Protein AF-A0A645EPF5-F1 (afdb_monomer_lite)

pLDDT: mean 88.26, std 11.38, range [34.09, 98.44]

Radius of gyration: 17.15 Å; chains: 1; bounding box: 46×31×56 Å

Secondary structure (DSSP, 8-state):
--HHHHHHHHHHHHHHHHHHH--EEHHHHHHHH-SSHHHHHHHHHHHHHTTSSEEE-SSTTSPPEEESS---HHHHHHHHHHHHIIIIIS-TTEEEEEEETTTTEEEEEETTT--EEEEEEEES--S-----TTEEEEESSHHHHHHHHTT--SEEEEHHHHHHHHHGGGG-

Foldseek 3Di:
DDPVVLLVVLVVVVLVCLVVLFKEFLVLSCLPRNPDSVVSVVSVVVCVVVVNWPWDDDDPPGTIMTGNPDDDPLSHVLSLVVCLVAQFVDDPQKDFPDQDPVQRKTWIARNPVRDIDIAHEEELDPDLDEDDARYEYEYQDPVSLVVVVVRYDYHYDYSVNSVVSSVVRVVD

Organism: NCBI:txid1076179

Structure (mmCIF, N/CA/C/O backbone):
data_AF-A0A645EPF5-F1
#
_entry.id   AF-A0A645EPF5-F1
#
loop_
_atom_site.group_PDB
_atom_site.id
_atom_site.type_symbol
_atom_site.label_atom_id
_atom_site.label_alt_id
_atom_site.label_comp_id
_atom_site.label_asym_id
_atom_site.label_entity_id
_atom_site.label_seq_id
_atom_site.pdbx_PDB_ins_code
_atom_site.Cartn_x
_atom_site.Cartn_y
_atom_site.Cartn_z
_atom_site.occupancy
_atom_site.B_iso_or_equiv
_atom_site.auth_seq_id
_atom_site.auth_comp_id
_atom_site.auth_asym_id
_atom_site.auth_atom_id
_atom_site.pdbx_PDB_model_num
ATOM 1 N N . MET A 1 1 ? 9.455 -2.388 28.611 1.00 57.78 1 MET A N 1
ATOM 2 C CA . MET A 1 1 ? 8.390 -1.667 27.870 1.00 57.78 1 MET A CA 1
ATOM 3 C C . MET A 1 1 ? 7.088 -2.444 28.015 1.00 57.78 1 MET A C 1
ATOM 5 O O . MET A 1 1 ? 7.033 -3.593 27.581 1.00 57.78 1 MET A O 1
ATOM 9 N N . THR A 1 2 ? 6.082 -1.874 28.676 1.00 77.44 2 THR A N 1
ATOM 10 C CA . THR A 1 2 ? 4.820 -2.579 28.970 1.00 77.44 2 THR A CA 1
ATOM 11 C C . THR A 1 2 ? 3.982 -2.783 27.701 1.00 77.44 2 THR A C 1
ATOM 13 O O . THR A 1 2 ? 4.145 -2.065 26.711 1.00 77.44 2 THR A O 1
ATOM 16 N N . ASN A 1 3 ? 3.052 -3.745 27.709 1.00 72.50 3 ASN A N 1
ATOM 17 C CA . ASN A 1 3 ? 2.154 -3.994 26.568 1.00 72.50 3 ASN A CA 1
ATOM 18 C C . ASN A 1 3 ? 1.341 -2.747 26.173 1.00 72.50 3 ASN A C 1
ATOM 20 O O . ASN A 1 3 ? 1.065 -2.527 24.993 1.00 72.50 3 ASN A O 1
ATOM 24 N N . HIS A 1 4 ? 1.028 -1.890 27.147 1.00 65.62 4 HIS A N 1
ATOM 25 C CA . HIS A 1 4 ? 0.338 -0.622 26.937 1.00 65.62 4 HIS A CA 1
ATOM 26 C C . HIS A 1 4 ? 1.201 0.390 26.163 1.00 65.62 4 HIS A C 1
ATOM 28 O O . HIS A 1 4 ? 0.749 0.956 25.168 1.00 65.62 4 HIS A O 1
ATOM 34 N N . GLN A 1 5 ? 2.474 0.545 26.547 1.00 71.44 5 GLN A N 1
ATOM 35 C CA . GLN A 1 5 ? 3.439 1.401 25.842 1.00 71.44 5 GLN A CA 1
ATOM 36 C C . GLN A 1 5 ? 3.685 0.922 24.403 1.00 71.44 5 GLN A C 1
ATOM 38 O O . GLN A 1 5 ? 3.712 1.733 23.476 1.00 71.44 5 GLN A O 1
ATOM 43 N N . LYS A 1 6 ? 3.789 -0.400 24.192 1.00 70.94 6 LYS A N 1
ATOM 44 C CA . LYS A 1 6 ? 3.897 -0.994 22.846 1.00 70.94 6 LYS A CA 1
ATOM 45 C C . LYS A 1 6 ? 2.671 -0.676 21.979 1.00 70.94 6 LYS A C 1
ATOM 47 O O . LYS A 1 6 ? 2.818 -0.418 20.787 1.00 70.94 6 LYS A O 1
ATOM 52 N N . GLY A 1 7 ? 1.475 -0.672 22.574 1.00 71.62 7 GLY A N 1
ATOM 53 C CA . GLY A 1 7 ? 0.229 -0.303 21.900 1.00 71.62 7 GLY A CA 1
ATOM 54 C C . GLY A 1 7 ? 0.234 1.138 21.391 1.00 71.62 7 GLY A C 1
ATOM 55 O O . GLY A 1 7 ? -0.038 1.361 20.217 1.00 71.62 7 GLY A O 1
ATOM 56 N N . TYR A 1 8 ? 0.611 2.103 22.235 1.00 84.81 8 TYR A N 1
ATOM 57 C CA . TYR A 1 8 ? 0.675 3.513 21.827 1.00 84.81 8 TYR A CA 1
ATOM 58 C C . TYR A 1 8 ? 1.713 3.785 20.747 1.00 84.81 8 TYR A C 1
ATOM 60 O O . TYR A 1 8 ? 1.435 4.537 19.817 1.00 84.81 8 TYR A O 1
ATOM 68 N N . ARG A 1 9 ? 2.890 3.154 20.839 1.00 91.06 9 ARG A N 1
ATOM 69 C CA . ARG A 1 9 ? 3.917 3.289 19.802 1.00 91.06 9 ARG A CA 1
ATOM 70 C C . ARG A 1 9 ? 3.399 2.812 18.445 1.00 91.06 9 ARG A C 1
ATOM 72 O O . ARG A 1 9 ? 3.571 3.516 17.459 1.00 91.06 9 ARG A O 1
ATOM 79 N N . ARG A 1 10 ? 2.738 1.652 18.402 1.00 94.06 10 ARG A N 1
ATOM 80 C CA . ARG A 1 10 ? 2.176 1.109 17.159 1.00 94.06 10 ARG A CA 1
ATOM 81 C C . ARG A 1 10 ? 1.067 1.995 16.597 1.00 94.06 10 ARG A C 1
ATOM 83 O O . ARG A 1 10 ? 1.058 2.259 15.404 1.00 94.06 10 ARG A O 1
ATOM 90 N N . ASP A 1 11 ? 0.151 2.463 17.441 1.00 95.75 11 ASP A N 1
ATOM 91 C CA . ASP A 1 11 ? -0.932 3.349 16.999 1.00 95.75 11 ASP A CA 1
ATOM 92 C C . ASP A 1 11 ? -0.385 4.644 16.396 1.00 95.75 11 ASP A C 1
ATOM 94 O O . ASP A 1 11 ? -0.889 5.111 15.378 1.00 95.75 11 ASP A O 1
ATOM 98 N N . ARG A 1 12 ? 0.673 5.199 17.000 1.00 96.12 12 ARG A N 1
ATOM 99 C CA . ARG A 1 12 ? 1.380 6.359 16.459 1.00 96.12 12 ARG A CA 1
ATOM 100 C C . ARG A 1 12 ? 1.968 6.056 15.081 1.00 96.12 12 ARG A C 1
ATOM 102 O O . ARG A 1 12 ? 1.716 6.821 14.162 1.00 96.12 12 ARG A O 1
ATOM 109 N N . GLN A 1 13 ? 2.651 4.921 14.918 1.00 97.31 13 GLN A N 1
ATOM 110 C CA . GLN A 1 13 ? 3.197 4.500 13.620 1.00 97.31 13 GLN A CA 1
ATOM 111 C C . GLN A 1 13 ? 2.105 4.328 12.555 1.00 97.31 13 GLN A C 1
ATOM 113 O O . GLN A 1 13 ? 2.294 4.731 11.411 1.00 97.31 13 GLN A O 1
ATOM 118 N N . VAL A 1 14 ? 0.949 3.769 12.927 1.00 97.81 14 VAL A N 1
ATOM 119 C CA . VAL A 1 14 ? -0.210 3.646 12.030 1.00 97.81 14 VAL A CA 1
ATOM 120 C C . VAL A 1 14 ? -0.712 5.023 11.598 1.00 97.81 14 VAL A C 1
ATOM 122 O O . VAL A 1 14 ? -0.934 5.237 10.411 1.00 97.81 14 VAL A O 1
ATOM 125 N N . ILE A 1 15 ? -0.864 5.966 12.533 1.00 97.94 15 ILE A N 1
ATOM 126 C CA . ILE A 1 15 ? -1.311 7.334 12.225 1.00 97.94 15 ILE A CA 1
ATOM 127 C C . ILE A 1 15 ? -0.300 8.045 11.325 1.00 97.94 15 ILE A C 1
ATOM 129 O O . ILE A 1 15 ? -0.702 8.636 10.328 1.00 97.94 15 ILE A O 1
ATOM 133 N N . GLU A 1 16 ? 0.993 7.971 11.644 1.00 97.75 16 GLU A N 1
ATOM 134 C CA . GLU A 1 16 ? 2.072 8.560 10.840 1.00 97.75 16 GLU A CA 1
ATOM 135 C C . GLU A 1 16 ? 2.056 7.994 9.412 1.00 97.75 16 GLU A C 1
ATOM 137 O O . GLU A 1 16 ? 2.048 8.752 8.447 1.00 97.75 16 GLU A O 1
ATOM 142 N N . THR A 1 17 ? 1.916 6.675 9.272 1.00 97.38 17 THR A N 1
ATOM 143 C CA . THR A 1 17 ? 1.876 6.013 7.959 1.00 97.38 17 THR A CA 1
ATOM 144 C C . THR A 1 17 ? 0.633 6.396 7.161 1.00 97.38 17 THR A C 1
ATOM 146 O O . THR A 1 17 ? 0.744 6.715 5.985 1.00 97.38 17 THR A O 1
ATOM 149 N N . ILE A 1 18 ? -0.554 6.422 7.775 1.00 97.62 18 ILE A N 1
ATOM 150 C CA . ILE A 1 18 ? -1.789 6.857 7.096 1.00 97.62 18 ILE A CA 1
ATOM 151 C C . ILE A 1 18 ? -1.714 8.351 6.741 1.00 97.62 18 ILE A C 1
ATOM 153 O O . ILE A 1 18 ? -2.227 8.764 5.706 1.00 97.62 18 ILE A O 1
ATOM 157 N N . THR A 1 19 ? -1.043 9.166 7.557 1.00 96.88 19 THR A N 1
ATOM 158 C CA . THR A 1 19 ? -0.809 10.585 7.248 1.00 96.88 19 THR A CA 1
ATOM 159 C C . THR A 1 19 ? 0.063 10.740 6.003 1.00 96.88 19 THR A C 1
ATOM 161 O O . THR A 1 19 ? -0.250 11.565 5.149 1.00 96.88 19 THR A O 1
ATOM 164 N N . GLU A 1 20 ? 1.121 9.936 5.881 1.00 95.06 20 GLU A N 1
ATOM 165 C CA . GLU A 1 20 ? 2.050 9.971 4.747 1.00 95.06 20 GLU A CA 1
ATOM 166 C C . GLU A 1 20 ? 1.451 9.325 3.480 1.00 95.06 20 GLU A C 1
ATOM 168 O O . GLU A 1 20 ? 1.584 9.856 2.380 1.00 95.06 20 GLU A O 1
ATOM 173 N N . TRP A 1 21 ? 0.796 8.166 3.604 1.00 96.19 21 TRP A N 1
ATOM 174 C CA . TRP A 1 21 ? 0.377 7.335 2.461 1.00 96.19 21 TRP A CA 1
ATOM 175 C C . TRP A 1 21 ? -1.093 7.546 2.070 1.00 96.19 21 TRP A C 1
ATOM 177 O O . TRP A 1 21 ? -1.538 7.083 1.017 1.00 96.19 21 TRP A O 1
ATOM 187 N N . GLY A 1 22 ? -1.859 8.267 2.889 1.00 96.62 22 GLY A N 1
ATOM 188 C CA . GLY A 1 22 ? -3.248 8.629 2.629 1.00 96.62 22 GLY A CA 1
ATOM 189 C C . GLY A 1 22 ? -4.247 7.586 3.126 1.00 96.62 22 GLY A C 1
ATOM 190 O O . GLY A 1 22 ? -4.690 7.641 4.268 1.00 96.62 22 GLY A O 1
ATOM 191 N N . THR A 1 23 ? -4.677 6.676 2.250 1.00 97.38 23 THR A N 1
ATOM 192 C CA . THR A 1 23 ? -5.689 5.653 2.576 1.00 97.38 23 THR A CA 1
ATOM 193 C C . THR A 1 23 ? -5.063 4.269 2.567 1.00 97.38 23 THR A C 1
ATOM 195 O O . THR A 1 23 ? -4.414 3.898 1.591 1.00 97.38 23 THR A O 1
ATOM 198 N N . MET A 1 24 ? -5.297 3.488 3.621 1.00 97.81 24 MET A N 1
ATOM 199 C CA . MET A 1 24 ? -4.825 2.104 3.712 1.00 97.81 24 MET A CA 1
ATOM 200 C C . MET A 1 24 ? -5.939 1.160 4.139 1.00 97.81 24 MET A C 1
ATOM 202 O O . MET A 1 24 ? -6.775 1.517 4.969 1.00 97.81 24 MET A O 1
ATOM 206 N N . ASP A 1 25 ? -5.944 -0.057 3.607 1.00 97.50 25 ASP A N 1
ATOM 207 C CA . ASP A 1 25 ? -6.889 -1.084 4.040 1.00 97.50 25 ASP A CA 1
ATOM 208 C C . ASP A 1 25 ? -6.406 -1.861 5.281 1.00 97.50 25 ASP A C 1
ATOM 210 O O . ASP A 1 25 ? -5.265 -1.756 5.749 1.00 97.50 25 ASP A O 1
ATOM 214 N N . THR A 1 26 ? -7.323 -2.641 5.856 1.00 97.50 26 THR A N 1
ATOM 215 C CA . THR A 1 26 ? -7.056 -3.447 7.052 1.00 97.50 26 THR A CA 1
ATOM 216 C C . THR A 1 26 ? -5.914 -4.443 6.826 1.00 97.50 26 THR A C 1
ATOM 218 O O . THR A 1 26 ? -5.138 -4.701 7.747 1.00 97.50 26 THR A O 1
ATOM 221 N N . GLU A 1 27 ? -5.809 -5.032 5.639 1.00 96.12 27 GLU A N 1
ATOM 222 C CA . GLU A 1 27 ? -4.824 -6.068 5.326 1.00 96.12 27 GLU A CA 1
ATOM 223 C C . GLU A 1 27 ? -3.422 -5.470 5.177 1.00 96.12 27 GLU A C 1
ATOM 225 O O . GLU A 1 27 ? -2.478 -6.007 5.756 1.00 96.12 27 GLU A O 1
ATOM 230 N N . GLN A 1 28 ? -3.293 -4.312 4.524 1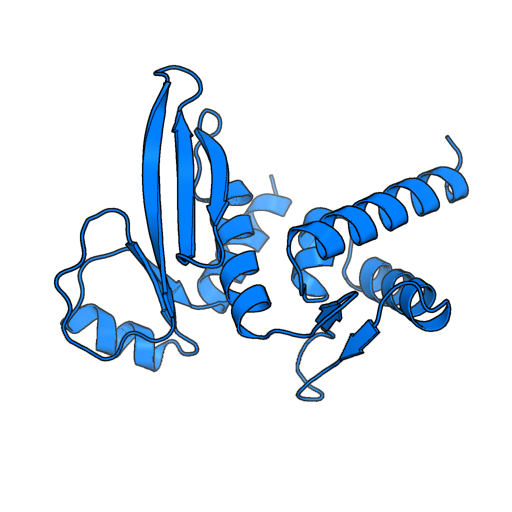.00 96.94 28 GLN A N 1
ATOM 231 C CA . GLN A 1 28 ? -2.047 -3.546 4.421 1.00 96.94 28 GLN A CA 1
ATOM 232 C C . GLN A 1 28 ? -1.506 -3.179 5.804 1.00 96.94 28 GLN A C 1
ATOM 234 O O . GLN A 1 28 ? -0.356 -3.469 6.140 1.00 96.94 28 GLN A O 1
ATOM 239 N N . LEU A 1 29 ? -2.359 -2.601 6.656 1.00 97.62 29 LEU A N 1
ATOM 240 C CA . LEU A 1 29 ? -1.978 -2.242 8.023 1.00 97.62 29 LEU A CA 1
ATOM 241 C C . LEU A 1 29 ? -1.630 -3.483 8.852 1.00 97.62 29 LEU A C 1
ATOM 243 O O . LEU A 1 29 ? -0.694 -3.451 9.654 1.00 97.62 29 LEU A O 1
ATOM 247 N N . THR A 1 30 ? -2.350 -4.590 8.642 1.00 96.38 30 THR A N 1
ATOM 248 C CA . THR A 1 30 ? -2.039 -5.881 9.271 1.00 96.38 30 THR A CA 1
ATOM 249 C C . THR A 1 30 ? -0.659 -6.369 8.867 1.00 96.38 30 THR A C 1
ATOM 251 O O . THR A 1 30 ? 0.110 -6.797 9.724 1.00 96.38 30 THR A O 1
ATOM 254 N N . LEU A 1 31 ? -0.325 -6.295 7.581 1.00 95.06 31 LEU A N 1
ATOM 255 C CA . LEU A 1 31 ? 0.961 -6.740 7.067 1.00 95.06 31 LEU A CA 1
ATOM 256 C C . LEU A 1 31 ? 2.119 -5.969 7.712 1.00 95.06 31 LEU A C 1
ATOM 258 O O . LEU A 1 31 ? 3.100 -6.593 8.110 1.00 95.06 31 LEU A O 1
ATOM 262 N N . MET A 1 32 ? 1.965 -4.653 7.874 1.00 95.06 32 MET A N 1
ATOM 263 C CA . MET A 1 32 ? 3.017 -3.763 8.368 1.00 95.06 32 MET A CA 1
ATOM 264 C C . MET A 1 32 ? 3.183 -3.756 9.891 1.00 95.06 32 MET A C 1
ATOM 266 O O . MET A 1 32 ? 4.309 -3.725 10.383 1.00 95.06 32 MET A O 1
ATOM 270 N N . PHE A 1 33 ? 2.083 -3.726 10.650 1.00 95.75 33 PHE A N 1
ATOM 271 C CA . PHE A 1 33 ? 2.136 -3.331 12.067 1.00 95.75 33 PHE A CA 1
ATOM 272 C C . PHE A 1 33 ? 1.640 -4.392 13.041 1.00 95.75 33 PHE A C 1
ATOM 274 O O . PHE A 1 33 ? 1.936 -4.305 14.241 1.00 95.75 33 PHE A O 1
ATOM 281 N N . TYR A 1 34 ? 0.866 -5.372 12.572 1.00 94.56 34 TYR A N 1
ATOM 282 C CA . TYR A 1 34 ? 0.151 -6.290 13.451 1.00 94.56 34 TYR A CA 1
ATOM 283 C C . TYR A 1 34 ? 0.558 -7.752 13.224 1.00 94.56 34 TYR A C 1
ATOM 285 O O . TYR A 1 34 ? 0.826 -8.175 12.100 1.00 94.56 34 TYR A O 1
ATOM 293 N N . PRO A 1 35 ? 0.575 -8.566 14.294 1.00 91.81 35 PRO A N 1
ATOM 294 C CA . PRO A 1 35 ? 0.889 -9.987 14.173 1.00 91.81 35 PRO A CA 1
ATOM 295 C C . PRO A 1 35 ? -0.236 -10.769 13.480 1.00 91.81 35 PRO A C 1
ATOM 297 O O . PRO A 1 35 ? 0.027 -11.779 12.839 1.00 91.81 35 PRO A O 1
ATOM 300 N N . SER A 1 36 ? -1.487 -10.309 13.588 1.00 94.44 36 SER A N 1
ATOM 301 C CA . SER A 1 36 ? -2.645 -10.967 12.984 1.00 94.44 36 SER A CA 1
ATOM 302 C C . SER A 1 36 ? -3.766 -9.987 12.640 1.00 94.44 36 SER A C 1
ATOM 304 O O . SER A 1 36 ? -3.863 -8.887 13.199 1.00 94.44 36 SER A O 1
ATOM 306 N N . ILE A 1 37 ? -4.651 -10.425 11.743 1.00 94.69 37 ILE A N 1
ATOM 307 C CA . ILE A 1 37 ? -5.806 -9.652 11.276 1.00 94.69 37 ILE A CA 1
ATOM 308 C C . ILE A 1 37 ? -6.808 -9.367 12.403 1.00 94.69 37 ILE A C 1
ATOM 310 O O . ILE A 1 37 ? -7.397 -8.289 12.458 1.00 94.69 37 ILE A O 1
ATOM 314 N N . GLN A 1 38 ? -6.977 -10.295 13.349 1.00 95.75 38 GLN A N 1
ATOM 315 C CA . GLN A 1 38 ? -7.881 -10.130 14.489 1.00 95.75 38 GLN A CA 1
ATOM 316 C C . GLN A 1 38 ? -7.399 -8.997 15.404 1.00 95.75 38 GLN A C 1
ATOM 318 O O . GLN A 1 38 ? -8.196 -8.156 15.831 1.00 95.75 38 GLN A O 1
ATOM 323 N N . VAL A 1 39 ? -6.086 -8.935 15.660 1.00 94.75 39 VAL A N 1
ATOM 324 C CA . VAL A 1 39 ? -5.477 -7.866 16.463 1.00 94.75 39 VAL A CA 1
ATOM 325 C C . VAL A 1 39 ? -5.600 -6.522 15.746 1.00 94.75 39 VAL A C 1
ATOM 327 O O . VAL A 1 39 ? -5.999 -5.539 16.376 1.00 94.75 39 VAL A O 1
ATOM 330 N N . ALA A 1 40 ? -5.322 -6.486 14.439 1.00 96.81 40 ALA A N 1
ATOM 331 C CA . ALA A 1 40 ? -5.459 -5.282 13.625 1.00 96.81 40 ALA A CA 1
ATOM 332 C C . ALA A 1 40 ? -6.895 -4.741 13.657 1.00 96.81 40 ALA A C 1
ATOM 334 O O . ALA A 1 40 ? -7.115 -3.609 14.084 1.00 96.81 40 ALA A O 1
ATOM 335 N N . ARG A 1 41 ? -7.893 -5.572 13.321 1.00 96.56 41 ARG A N 1
ATOM 336 C CA . ARG A 1 41 ? -9.319 -5.194 13.322 1.00 96.56 41 ARG A CA 1
ATOM 337 C C . ARG A 1 41 ? -9.763 -4.630 14.669 1.00 96.56 41 ARG A C 1
ATO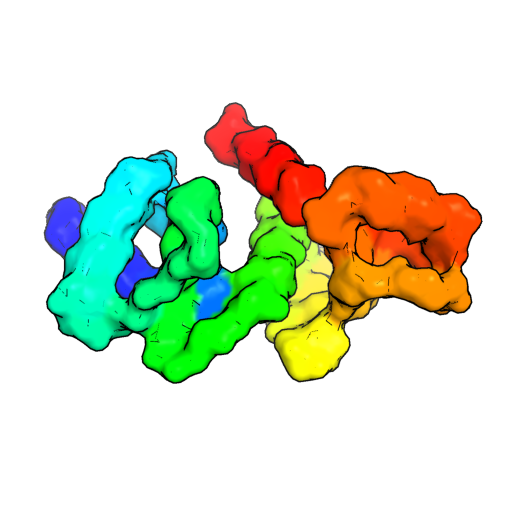M 339 O O . ARG A 1 41 ? -10.398 -3.575 14.716 1.00 96.56 41 ARG A O 1
ATOM 346 N N . ARG A 1 42 ? -9.406 -5.295 15.777 1.00 96.00 42 ARG A N 1
ATOM 347 C CA . ARG A 1 42 ? -9.741 -4.821 17.130 1.00 96.00 42 ARG A CA 1
ATOM 348 C C . ARG A 1 42 ? -9.112 -3.458 17.406 1.00 96.00 42 ARG A C 1
ATOM 350 O O . ARG A 1 42 ? -9.801 -2.566 17.902 1.00 96.00 42 ARG A O 1
ATOM 357 N N . ARG A 1 43 ? -7.820 -3.283 17.107 1.00 95.94 43 ARG A N 1
ATOM 358 C CA . ARG A 1 43 ? -7.106 -2.045 17.444 1.00 95.94 43 ARG A CA 1
ATOM 359 C C . ARG A 1 43 ? -7.530 -0.872 16.568 1.00 95.94 43 ARG A C 1
ATOM 361 O O . ARG A 1 43 ? -7.814 0.196 17.103 1.00 95.94 43 ARG A O 1
ATOM 368 N N . LEU A 1 44 ? -7.660 -1.087 15.264 1.00 97.75 44 LEU A N 1
ATOM 369 C CA . LEU A 1 44 ? -8.088 -0.064 14.312 1.00 97.75 44 LEU A CA 1
ATOM 370 C C . LEU A 1 44 ? -9.531 0.387 14.576 1.00 97.75 44 LEU A C 1
ATOM 372 O O . LEU A 1 44 ? -9.826 1.578 14.501 1.00 97.75 44 LEU A O 1
ATOM 376 N N . ARG A 1 45 ? -10.422 -0.527 14.994 1.00 97.44 45 ARG A N 1
ATOM 377 C CA . ARG A 1 45 ? -11.765 -0.156 15.475 1.00 97.44 45 ARG A CA 1
ATOM 378 C C . ARG A 1 45 ? -11.699 0.773 16.687 1.00 97.44 45 ARG A C 1
ATOM 380 O O . ARG A 1 45 ? -12.421 1.761 16.718 1.00 97.44 45 ARG A O 1
ATOM 387 N N . ILE A 1 46 ? -10.837 0.490 17.667 1.00 96.56 46 ILE A N 1
ATOM 388 C CA . ILE A 1 46 ? -10.663 1.361 18.844 1.00 96.56 46 ILE A CA 1
ATOM 389 C C . ILE A 1 46 ? -10.151 2.744 18.425 1.00 96.56 46 ILE A C 1
ATOM 391 O O . ILE A 1 46 ? -10.666 3.747 18.908 1.00 96.56 46 ILE A O 1
ATOM 395 N N . MET A 1 47 ? -9.159 2.811 17.533 1.00 97.19 47 MET A N 1
ATOM 396 C CA . MET A 1 47 ? -8.626 4.085 17.036 1.00 97.19 47 MET A CA 1
ATOM 397 C C . MET A 1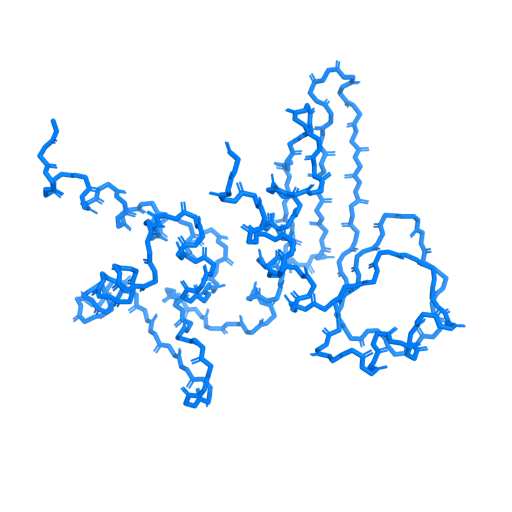 47 ? -9.693 4.897 16.298 1.00 97.19 47 MET A C 1
ATOM 399 O O . MET A 1 47 ? -9.805 6.101 16.523 1.00 97.19 47 MET A O 1
ATOM 403 N N . SER A 1 48 ? -10.512 4.235 15.478 1.00 97.69 48 SER A N 1
ATOM 404 C CA . SER A 1 48 ? -11.602 4.889 14.758 1.00 97.69 48 SER A CA 1
ATOM 405 C C . SER A 1 48 ? -12.711 5.375 15.692 1.00 97.69 48 SER A C 1
ATOM 407 O O . SER A 1 48 ? -13.098 6.536 15.622 1.00 97.69 48 SER A O 1
ATOM 409 N N . ASN A 1 49 ? -13.135 4.555 16.659 1.00 97.56 49 ASN A N 1
ATOM 410 C CA . ASN A 1 49 ? -14.117 4.958 17.672 1.00 97.56 49 ASN A CA 1
ATOM 411 C C . ASN A 1 49 ? -13.640 6.143 18.532 1.00 97.56 49 ASN A C 1
ATOM 413 O O . ASN A 1 49 ? -14.456 6.900 19.041 1.00 97.56 49 ASN A O 1
ATOM 417 N N . LYS A 1 50 ? -12.322 6.307 18.705 1.00 96.62 50 LYS A N 1
ATOM 418 C CA . LYS A 1 50 ? -11.707 7.450 19.399 1.00 96.62 50 LYS A CA 1
ATOM 419 C C . LYS A 1 50 ? -11.505 8.679 18.498 1.00 96.62 50 LYS A C 1
ATOM 421 O O . LYS A 1 50 ? -10.820 9.612 18.911 1.00 96.62 50 LYS A O 1
ATOM 426 N N . GLY A 1 51 ? -12.007 8.656 17.261 1.00 97.06 51 GLY A N 1
ATOM 427 C CA . GLY A 1 51 ? -11.871 9.749 16.297 1.00 97.06 51 GLY A CA 1
ATOM 428 C C . GLY A 1 51 ? -10.443 9.976 15.792 1.00 97.06 51 GLY A C 1
ATOM 429 O O . GLY A 1 51 ? -10.142 11.043 15.274 1.00 97.06 51 GLY A O 1
ATOM 430 N N . LYS A 1 52 ? -9.530 9.007 15.962 1.00 97.12 52 LYS A N 1
ATOM 431 C CA . LYS A 1 52 ? -8.146 9.125 15.461 1.00 97.12 52 LYS A CA 1
ATOM 432 C C . LYS A 1 52 ? -8.019 8.761 13.985 1.00 97.12 52 LYS A C 1
ATOM 434 O O . LYS A 1 52 ? -7.062 9.184 13.349 1.00 97.12 52 LYS A O 1
ATOM 439 N N . LEU A 1 53 ? -8.949 7.958 13.473 1.00 97.56 53 LEU A N 1
ATOM 440 C CA . LEU A 1 53 ? -9.014 7.516 12.084 1.00 97.56 53 LEU A CA 1
ATOM 441 C C . LEU A 1 53 ? -10.471 7.496 11.628 1.00 97.56 53 LEU A C 1
ATOM 443 O O . LEU A 1 53 ? -11.348 7.007 12.347 1.00 97.56 53 LEU A O 1
ATOM 447 N N . ASN A 1 54 ? -10.710 7.921 10.399 1.00 98.19 54 ASN A N 1
ATOM 448 C CA . ASN A 1 54 ? -11.944 7.600 9.706 1.00 98.19 54 ASN A CA 1
ATOM 449 C C . ASN A 1 54 ? -11.858 6.169 9.171 1.00 98.19 54 ASN A C 1
ATOM 451 O O . ASN A 1 54 ? -10.768 5.667 8.879 1.00 98.19 54 ASN A O 1
ATOM 455 N N . ARG A 1 55 ? -13.008 5.497 9.074 1.00 97.19 55 ARG A N 1
ATOM 456 C CA . ARG A 1 55 ? -13.108 4.165 8.476 1.00 97.19 55 ARG A CA 1
ATOM 457 C C . ARG A 1 55 ? -14.251 4.118 7.473 1.00 97.19 55 ARG A C 1
ATOM 459 O O . ARG A 1 55 ? -15.327 4.636 7.752 1.00 97.19 55 ARG A O 1
ATOM 466 N N . PHE A 1 56 ? -14.021 3.447 6.357 1.00 96.25 56 PHE A N 1
ATOM 467 C CA . PHE A 1 56 ? -15.000 3.215 5.301 1.00 96.25 56 PHE A CA 1
ATOM 468 C C . PHE A 1 56 ? -14.911 1.760 4.837 1.00 96.25 56 PHE A C 1
ATOM 470 O O . PHE A 1 56 ? -13.893 1.102 5.051 1.00 96.25 56 PHE A O 1
ATOM 477 N N . ARG A 1 57 ? -15.982 1.235 4.249 1.00 94.56 57 ARG A N 1
ATOM 478 C CA . ARG A 1 57 ? -15.990 -0.073 3.600 1.00 94.56 57 ARG A CA 1
ATOM 479 C C . ARG A 1 57 ? -17.016 -0.029 2.478 1.00 94.56 57 ARG A C 1
ATOM 481 O O . ARG A 1 57 ? -18.163 0.311 2.748 1.00 94.56 57 ARG A O 1
ATOM 488 N N . ASP A 1 58 ? -16.579 -0.396 1.281 1.00 88.75 58 ASP A N 1
ATOM 489 C CA . ASP A 1 58 ? -17.385 -0.314 0.062 1.00 88.75 58 ASP A CA 1
ATOM 490 C C . ASP A 1 58 ? -18.444 -1.427 -0.001 1.00 88.75 58 ASP A C 1
ATOM 492 O O . ASP A 1 58 ? -19.640 -1.165 -0.066 1.00 88.75 58 ASP A O 1
ATOM 496 N N . ALA A 1 59 ? -18.012 -2.679 0.167 1.00 90.44 59 ALA A N 1
ATOM 497 C CA . ALA A 1 59 ? -18.881 -3.855 0.229 1.00 90.44 59 ALA A CA 1
ATOM 498 C C . ALA A 1 59 ? -18.606 -4.688 1.487 1.00 90.44 59 ALA A C 1
ATOM 500 O O . ALA A 1 59 ? -17.531 -4.604 2.084 1.00 90.44 59 ALA A O 1
ATOM 501 N N . VAL A 1 60 ? -19.569 -5.505 1.919 1.00 87.62 60 VAL A N 1
ATOM 502 C CA . VAL A 1 60 ? -19.470 -6.268 3.178 1.00 87.62 60 VAL A CA 1
ATOM 503 C C . VAL A 1 60 ? -18.265 -7.212 3.179 1.00 87.62 60 VAL A C 1
ATOM 505 O O . VAL A 1 60 ? -17.615 -7.376 4.218 1.00 87.62 60 VAL A O 1
ATOM 508 N N . GLU A 1 61 ? -17.957 -7.762 2.013 1.00 89.75 61 GLU A N 1
ATOM 509 C CA . GLU A 1 61 ? -16.889 -8.711 1.723 1.00 89.75 61 GLU A CA 1
ATOM 510 C C . GLU A 1 61 ? -15.505 -8.048 1.709 1.00 89.75 61 GLU A C 1
ATOM 512 O O . GLU A 1 61 ? -14.493 -8.723 1.902 1.00 89.75 61 GLU A O 1
ATOM 517 N N . MET A 1 62 ? -15.442 -6.726 1.525 1.00 89.25 62 MET A N 1
ATOM 518 C CA . MET A 1 62 ? -14.183 -5.991 1.449 1.00 89.25 62 MET A CA 1
ATOM 519 C C . MET A 1 62 ? -13.637 -5.617 2.836 1.00 89.25 62 MET A C 1
ATOM 521 O O . MET A 1 62 ? -14.395 -5.385 3.788 1.00 89.25 62 MET A O 1
ATOM 525 N N . PRO A 1 63 ? -12.303 -5.524 2.993 1.00 93.25 63 PRO A N 1
ATOM 526 C CA . PRO A 1 63 ? -11.711 -5.016 4.222 1.00 93.25 63 PRO A CA 1
ATOM 527 C C . PRO A 1 63 ? -12.102 -3.550 4.453 1.00 93.25 63 PRO A C 1
ATOM 529 O O . PRO A 1 63 ? -12.320 -2.786 3.517 1.00 93.25 63 PRO A O 1
ATOM 532 N N . TYR A 1 64 ? -12.137 -3.131 5.721 1.00 97.31 64 TYR A N 1
ATOM 533 C CA . TYR A 1 64 ? -12.261 -1.708 6.034 1.00 97.31 64 TYR A CA 1
ATOM 534 C C . TYR A 1 64 ? -11.023 -0.953 5.542 1.00 97.31 64 TYR A C 1
ATOM 536 O O . TYR A 1 64 ? -9.893 -1.416 5.732 1.00 97.31 64 TYR A O 1
ATOM 544 N N . SER A 1 65 ? -11.256 0.229 4.990 1.00 97.81 65 SER A N 1
ATOM 545 C CA . SER A 1 65 ? -10.260 1.242 4.659 1.00 97.81 65 SER A CA 1
ATOM 546 C C . SER A 1 65 ? -10.187 2.285 5.767 1.00 97.81 65 SER A C 1
ATOM 548 O O . SER A 1 65 ? -11.209 2.658 6.342 1.00 97.81 65 SER A O 1
ATOM 550 N N . TYR A 1 66 ? -8.985 2.776 6.046 1.00 98.44 66 TYR A N 1
ATOM 551 C CA . TYR A 1 66 ? -8.697 3.765 7.076 1.00 98.44 66 TYR A CA 1
ATOM 552 C C . TYR A 1 66 ? -7.970 4.965 6.473 1.00 98.44 66 TYR A C 1
ATOM 554 O O . TYR A 1 66 ? -7.058 4.808 5.661 1.00 98.44 66 TYR A O 1
ATOM 562 N N . TYR A 1 67 ? -8.388 6.162 6.875 1.00 98.38 67 TYR A N 1
ATOM 563 C CA . TYR A 1 67 ? -7.873 7.433 6.366 1.00 98.38 67 TYR A CA 1
ATOM 564 C C . TYR A 1 67 ? -8.034 8.539 7.415 1.00 98.38 67 TYR A C 1
ATOM 566 O O . TYR A 1 67 ? -8.816 8.408 8.357 1.00 98.38 67 TYR A O 1
ATOM 574 N N . ILE A 1 68 ? -7.293 9.639 7.262 1.00 97.06 68 ILE A N 1
ATOM 575 C CA . ILE A 1 68 ? -7.415 10.820 8.137 1.00 97.06 68 ILE A CA 1
ATOM 576 C C . ILE A 1 68 ? -8.188 11.931 7.429 1.00 97.06 68 ILE A C 1
ATOM 578 O O . ILE A 1 68 ? -9.209 12.377 7.938 1.00 97.06 68 ILE A O 1
ATOM 582 N N . LYS A 1 69 ? -7.730 12.350 6.242 1.00 94.94 69 LYS A N 1
ATOM 583 C CA . LYS A 1 69 ? -8.329 13.470 5.499 1.00 94.94 69 LYS A CA 1
ATOM 584 C C . LYS A 1 69 ? -9.363 13.009 4.477 1.00 94.94 69 LYS A C 1
ATOM 586 O O . LYS A 1 69 ? -10.518 13.402 4.554 1.00 94.94 69 LYS A O 1
ATOM 591 N N . GLN A 1 70 ? -8.950 12.155 3.542 1.00 95.44 70 GLN A N 1
ATOM 592 C CA . GLN A 1 70 ? -9.773 11.754 2.403 1.00 95.44 70 GLN A CA 1
ATOM 593 C C . GLN A 1 70 ? -9.569 10.277 2.074 1.00 95.44 70 GLN A C 1
ATOM 595 O O . GLN A 1 70 ? -8.441 9.782 2.103 1.00 95.44 70 GLN A O 1
ATOM 600 N N . TYR A 1 71 ? -10.671 9.601 1.756 1.00 95.62 71 TYR A N 1
ATOM 601 C CA . TYR A 1 71 ? -10.671 8.240 1.236 1.00 95.62 71 TYR A CA 1
ATOM 602 C C . TYR A 1 71 ? -10.277 8.227 -0.248 1.00 95.62 71 TYR A C 1
ATOM 604 O O . TYR A 1 71 ? -10.772 9.035 -1.033 1.00 95.62 71 TYR A O 1
ATOM 612 N N . SER A 1 72 ? -9.404 7.298 -0.639 1.00 93.50 72 SER A N 1
ATOM 613 C CA . SER A 1 72 ? -9.023 7.077 -2.034 1.00 93.50 72 SER A CA 1
ATOM 614 C C . SER A 1 72 ? -8.765 5.597 -2.306 1.00 93.50 72 SER A C 1
A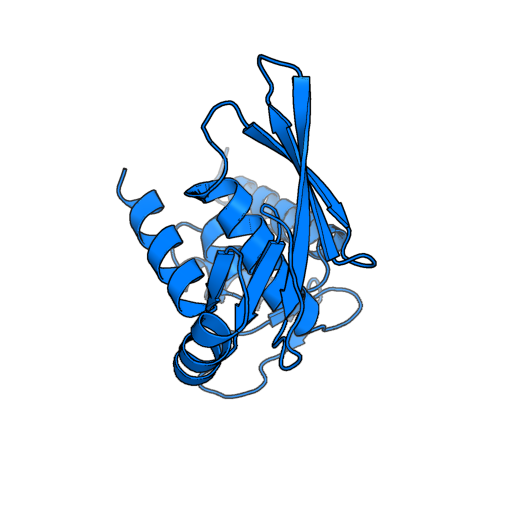TOM 616 O O . SER A 1 72 ? -7.811 5.016 -1.784 1.00 93.50 72 SER A O 1
ATOM 618 N N . GLN A 1 73 ? -9.584 5.006 -3.176 1.00 89.44 73 GLN A N 1
ATOM 619 C CA . GLN A 1 73 ? -9.400 3.628 -3.634 1.00 89.44 73 GLN A CA 1
ATOM 620 C C . GLN A 1 73 ? -8.096 3.463 -4.427 1.00 89.44 73 GLN A C 1
ATOM 622 O O . GLN A 1 73 ? -7.360 2.499 -4.224 1.00 89.44 73 GLN A O 1
ATOM 627 N N . THR A 1 74 ? -7.742 4.447 -5.259 1.00 88.62 74 THR A N 1
ATOM 628 C CA . THR A 1 74 ? -6.476 4.454 -6.005 1.00 88.62 74 THR A CA 1
ATOM 629 C C . THR A 1 74 ? -5.272 4.380 -5.068 1.00 88.62 74 THR A C 1
ATOM 631 O O . THR A 1 74 ? -4.345 3.614 -5.318 1.00 88.62 74 THR A O 1
ATOM 634 N N . ARG A 1 75 ? -5.293 5.107 -3.938 1.00 92.75 75 ARG A N 1
ATOM 635 C CA . ARG A 1 75 ? -4.217 5.035 -2.933 1.00 92.75 75 ARG A CA 1
ATOM 636 C C . ARG A 1 75 ? -4.072 3.635 -2.348 1.00 92.75 75 ARG A C 1
ATOM 638 O O . ARG A 1 75 ? -2.945 3.191 -2.163 1.00 92.75 75 ARG A O 1
ATOM 645 N N . ILE A 1 76 ? -5.173 2.922 -2.111 1.00 93.38 76 ILE A N 1
ATOM 646 C CA . ILE A 1 76 ? -5.121 1.535 -1.629 1.00 93.38 76 ILE A CA 1
ATOM 647 C C . ILE A 1 76 ? -4.389 0.654 -2.647 1.00 93.38 76 ILE A C 1
ATOM 649 O O . ILE A 1 76 ? -3.461 -0.055 -2.264 1.00 93.38 76 ILE A O 1
ATOM 653 N N . ALA A 1 77 ? -4.733 0.737 -3.934 1.00 90.31 77 ALA A N 1
ATOM 654 C CA . ALA A 1 77 ? -4.066 -0.040 -4.981 1.00 90.31 77 ALA A CA 1
ATOM 655 C C . ALA A 1 77 ? -2.559 0.279 -5.081 1.00 90.31 77 ALA A C 1
ATOM 657 O O . ALA A 1 77 ? -1.725 -0.626 -5.076 1.00 90.31 77 ALA A O 1
ATOM 658 N N . LEU A 1 78 ? -2.189 1.564 -5.079 1.00 92.31 78 LEU A N 1
ATOM 659 C CA . LEU A 1 78 ? -0.785 1.998 -5.120 1.00 92.31 78 LEU A CA 1
ATOM 660 C C . LEU A 1 78 ? 0.005 1.542 -3.883 1.00 92.31 78 LEU A C 1
ATOM 662 O O . LEU A 1 78 ? 1.149 1.099 -3.998 1.00 92.31 78 LEU A O 1
ATOM 666 N N . ASN A 1 79 ? -0.617 1.583 -2.703 1.00 95.50 79 ASN A N 1
ATOM 667 C CA . ASN A 1 79 ? -0.009 1.123 -1.456 1.00 95.50 79 ASN A CA 1
ATOM 668 C C . ASN A 1 79 ? 0.299 -0.379 -1.479 1.00 95.50 79 ASN A C 1
ATOM 670 O O . ASN A 1 79 ? 1.317 -0.797 -0.925 1.00 95.50 79 ASN A O 1
ATOM 674 N N . TRP A 1 80 ? -0.508 -1.191 -2.169 1.00 94.62 80 TRP A N 1
ATOM 675 C CA . TRP A 1 80 ? -0.192 -2.606 -2.374 1.00 94.62 80 TRP A CA 1
ATOM 676 C C . TRP A 1 80 ? 1.090 -2.799 -3.185 1.00 94.62 80 TRP A C 1
ATOM 678 O O . TRP A 1 80 ? 1.922 -3.617 -2.790 1.00 94.62 80 TRP A O 1
ATOM 688 N N . ILE A 1 81 ? 1.322 -2.006 -4.237 1.00 93.25 81 ILE A N 1
ATOM 689 C CA . ILE A 1 81 ? 2.601 -2.049 -4.965 1.00 93.25 81 ILE A CA 1
ATOM 690 C C . ILE A 1 81 ? 3.744 -1.581 -4.089 1.00 93.25 81 ILE A C 1
ATOM 692 O O . ILE A 1 81 ? 4.789 -2.221 -4.084 1.00 93.25 81 ILE A O 1
ATOM 696 N N . ARG A 1 82 ? 3.576 -0.489 -3.338 1.00 94.81 82 ARG A N 1
ATOM 697 C CA . ARG A 1 82 ? 4.638 -0.008 -2.446 1.00 94.81 82 ARG A CA 1
ATOM 698 C C . ARG A 1 82 ? 5.068 -1.103 -1.464 1.00 94.81 82 ARG A C 1
ATOM 700 O O . ARG A 1 82 ? 6.262 -1.285 -1.232 1.00 94.81 82 ARG A O 1
ATOM 707 N N . LEU A 1 83 ? 4.114 -1.864 -0.926 1.00 94.81 83 LEU A N 1
ATOM 708 C CA . LEU A 1 83 ? 4.390 -3.010 -0.056 1.00 94.81 83 LEU A CA 1
ATOM 709 C C . LEU A 1 83 ? 5.042 -4.174 -0.805 1.00 94.81 83 LEU A C 1
ATOM 711 O O . LEU A 1 83 ? 6.027 -4.722 -0.316 1.00 94.81 83 LEU A O 1
ATOM 715 N N . TRP A 1 84 ? 4.542 -4.523 -1.988 1.00 94.00 84 TRP A N 1
ATOM 716 C CA . TRP A 1 84 ? 5.123 -5.564 -2.836 1.00 94.00 84 TRP A CA 1
ATOM 717 C C . TRP A 1 84 ? 6.573 -5.261 -3.225 1.00 94.00 84 TRP A C 1
ATOM 719 O O . TRP A 1 84 ? 7.449 -6.109 -3.051 1.00 94.00 84 TRP A O 1
ATOM 729 N N . LEU A 1 85 ? 6.841 -4.025 -3.656 1.00 92.00 85 LEU A N 1
ATOM 730 C CA . LEU A 1 85 ? 8.182 -3.529 -3.939 1.00 92.00 85 LEU A CA 1
ATOM 731 C C . LEU A 1 85 ? 9.077 -3.714 -2.717 1.00 92.00 85 LEU A C 1
ATOM 733 O O . LEU A 1 85 ? 10.102 -4.380 -2.800 1.00 92.00 85 LEU A O 1
ATOM 737 N N . LYS A 1 86 ? 8.641 -3.206 -1.562 1.00 91.38 86 LYS A N 1
ATOM 738 C CA . LYS A 1 86 ? 9.436 -3.205 -0.331 1.00 91.38 86 LYS A CA 1
ATOM 739 C C . LYS A 1 86 ? 9.725 -4.605 0.207 1.00 91.38 86 LYS A C 1
ATOM 741 O O . LYS A 1 86 ? 10.796 -4.827 0.757 1.00 91.38 86 LYS A O 1
ATOM 746 N N . MET A 1 87 ? 8.745 -5.503 0.153 1.00 90.69 87 MET A N 1
ATOM 747 C CA . MET A 1 87 ? 8.786 -6.768 0.893 1.00 90.69 87 MET A CA 1
ATOM 748 C C . MET A 1 87 ? 9.107 -7.976 0.014 1.00 90.69 87 MET A C 1
ATOM 750 O O . MET A 1 87 ? 9.472 -9.016 0.558 1.00 90.69 87 MET A O 1
ATOM 754 N N . LYS A 1 88 ? 8.946 -7.876 -1.313 1.00 88.75 88 LYS A N 1
ATOM 755 C CA . LYS A 1 88 ? 9.097 -9.022 -2.219 1.00 88.75 88 LYS A CA 1
ATOM 756 C C . LYS A 1 88 ? 9.985 -8.760 -3.431 1.00 88.75 88 LYS A C 1
ATOM 758 O O . LYS A 1 88 ? 10.774 -9.637 -3.771 1.00 88.75 88 LYS A O 1
ATOM 763 N N . HIS A 1 89 ? 9.823 -7.621 -4.105 1.00 87.75 89 HIS A N 1
ATOM 764 C CA . HIS A 1 89 ? 10.514 -7.360 -5.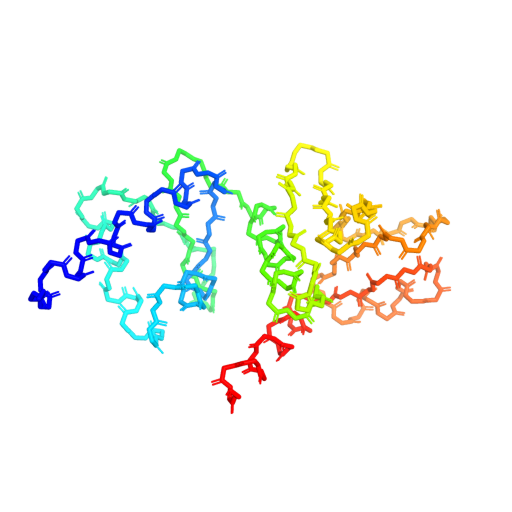376 1.00 87.75 89 HIS A CA 1
ATOM 765 C C . HIS A 1 89 ? 11.917 -6.786 -5.190 1.00 87.75 89 HIS A C 1
ATOM 767 O O . HIS A 1 89 ? 12.854 -7.240 -5.845 1.00 87.75 89 HIS A O 1
ATOM 773 N N . CYS A 1 90 ? 12.079 -5.803 -4.299 1.00 88.56 90 CYS A N 1
ATOM 774 C CA . CYS A 1 90 ? 13.389 -5.248 -3.986 1.00 88.56 90 CYS A CA 1
ATOM 775 C C . CYS A 1 90 ? 14.271 -6.323 -3.352 1.00 88.56 90 CYS A C 1
ATOM 777 O O . CYS A 1 90 ? 13.869 -7.019 -2.415 1.00 88.56 90 CYS A O 1
ATOM 779 N N . ARG A 1 91 ? 15.501 -6.438 -3.859 1.00 88.19 91 ARG A N 1
ATOM 780 C CA . ARG A 1 91 ? 16.528 -7.286 -3.243 1.00 88.19 91 ARG A CA 1
ATOM 781 C C . ARG A 1 91 ? 16.945 -6.703 -1.889 1.00 88.19 91 ARG A C 1
ATOM 783 O O . ARG A 1 91 ? 16.683 -5.540 -1.605 1.00 88.19 91 ARG A O 1
ATOM 790 N N . SER A 1 92 ? 17.654 -7.476 -1.066 1.00 88.50 92 SER A N 1
ATOM 791 C CA . SER A 1 92 ? 18.088 -7.031 0.273 1.00 88.50 92 SER A CA 1
ATOM 792 C C . SER A 1 92 ? 18.978 -5.777 0.269 1.00 88.50 92 SER A C 1
ATOM 794 O O . SER A 1 92 ? 19.075 -5.093 1.284 1.00 88.50 92 SER A O 1
ATOM 796 N N . TRP A 1 93 ? 19.605 -5.462 -0.866 1.00 89.69 93 TRP A N 1
ATOM 797 C CA . TRP A 1 93 ? 20.416 -4.262 -1.095 1.00 89.69 93 TRP A CA 1
ATOM 798 C C . TRP A 1 93 ? 19.699 -3.174 -1.908 1.00 89.69 93 TRP A C 1
ATOM 800 O O . TRP A 1 93 ? 20.325 -2.212 -2.347 1.00 89.69 93 TRP A O 1
ATOM 810 N N . GLU A 1 94 ? 18.404 -3.318 -2.172 1.00 92.44 94 GLU A N 1
ATOM 811 C CA . GLU A 1 94 ? 17.591 -2.284 -2.805 1.00 92.44 94 GLU A CA 1
ATOM 812 C C . GLU A 1 94 ? 16.606 -1.717 -1.780 1.00 92.44 94 GLU A C 1
ATOM 814 O O . GLU A 1 94 ? 15.988 -2.446 -1.006 1.00 92.44 94 GLU A O 1
ATOM 819 N N . VAL A 1 95 ? 16.445 -0.397 -1.780 1.00 93.62 95 VAL A N 1
ATOM 820 C CA . VAL A 1 95 ? 15.470 0.298 -0.933 1.00 93.62 95 VAL A CA 1
ATOM 821 C C . VAL A 1 95 ? 14.541 1.138 -1.792 1.00 93.62 95 VAL A C 1
ATOM 823 O O . VAL A 1 95 ? 14.954 1.659 -2.827 1.00 93.62 95 VAL A O 1
ATOM 826 N N . ILE A 1 96 ? 13.288 1.299 -1.362 1.00 94.62 96 ILE A N 1
ATOM 827 C CA . ILE A 1 96 ? 12.404 2.313 -1.946 1.00 94.62 96 ILE A CA 1
ATOM 828 C C . ILE A 1 96 ? 12.882 3.670 -1.440 1.00 94.62 96 ILE A C 1
ATOM 830 O O . ILE A 1 96 ? 12.756 3.968 -0.253 1.00 94.62 96 ILE A O 1
ATOM 834 N N . GLU A 1 97 ? 13.438 4.463 -2.342 1.00 94.12 97 GLU A N 1
ATOM 835 C CA . GLU A 1 97 ? 13.896 5.818 -2.068 1.00 94.12 97 GLU A CA 1
ATOM 836 C C . GLU A 1 97 ? 12.713 6.786 -2.010 1.00 94.12 97 GLU A C 1
ATOM 838 O O . GLU A 1 97 ? 12.597 7.573 -1.073 1.00 94.12 97 GLU A O 1
ATOM 843 N N . SER A 1 98 ? 11.805 6.696 -2.982 1.00 94.25 98 SER A N 1
ATOM 844 C CA . SER A 1 98 ? 10.616 7.541 -3.039 1.00 94.25 98 SER A CA 1
ATOM 845 C C . SER A 1 98 ? 9.439 6.819 -3.691 1.00 94.25 98 SER A C 1
ATOM 847 O O . SER A 1 98 ? 9.603 5.862 -4.451 1.00 94.25 98 SER A O 1
ATOM 849 N N . PHE A 1 99 ? 8.230 7.267 -3.354 1.00 95.00 99 PHE A N 1
ATOM 850 C CA . PHE A 1 99 ? 6.993 6.827 -3.988 1.00 95.00 99 PHE A CA 1
ATOM 851 C C . PHE A 1 99 ? 6.086 8.043 -4.155 1.00 95.00 99 PHE A C 1
ATOM 853 O O . PHE A 1 99 ? 5.535 8.552 -3.176 1.00 95.00 99 PHE A O 1
ATOM 860 N N . ASP A 1 100 ? 5.968 8.513 -5.388 1.00 93.69 100 ASP A N 1
ATOM 861 C CA . ASP A 1 100 ? 5.146 9.646 -5.771 1.00 93.69 100 ASP A CA 1
ATOM 862 C C . ASP A 1 100 ? 3.785 9.148 -6.271 1.00 93.69 100 ASP A C 1
ATOM 864 O O . ASP A 1 100 ? 3.670 8.409 -7.248 1.00 93.69 100 ASP A O 1
ATOM 868 N N . TYR A 1 101 ? 2.739 9.558 -5.564 1.00 91.62 101 TYR A N 1
ATOM 869 C CA . TYR A 1 101 ? 1.364 9.172 -5.856 1.00 91.62 101 TYR A CA 1
ATOM 870 C C . TYR A 1 101 ? 0.662 10.112 -6.842 1.00 91.62 101 TYR A C 1
ATOM 872 O O . TYR A 1 101 ? -0.458 9.815 -7.246 1.00 91.62 101 TYR A O 1
ATOM 880 N N . GLU A 1 102 ? 1.258 11.257 -7.176 1.00 89.94 102 GLU A N 1
ATOM 881 C CA . GLU A 1 102 ? 0.739 12.157 -8.209 1.00 89.94 102 GLU A CA 1
ATOM 882 C C . GLU A 1 102 ? 1.164 11.658 -9.588 1.00 89.94 102 GLU A C 1
ATOM 884 O O . GLU A 1 102 ? 0.340 11.543 -10.493 1.00 89.94 102 GLU A O 1
ATOM 889 N N . THR A 1 103 ? 2.435 11.271 -9.723 1.00 89.62 103 THR A N 1
ATOM 890 C CA . THR A 1 103 ? 2.975 10.707 -10.969 1.00 89.62 103 THR A CA 1
ATOM 891 C C . THR A 1 103 ? 2.858 9.184 -11.052 1.00 89.62 103 THR A C 1
ATOM 893 O O . THR A 1 103 ? 3.156 8.604 -12.096 1.00 89.62 103 THR A O 1
ATOM 896 N N . ASN A 1 104 ? 2.413 8.524 -9.976 1.00 91.75 104 ASN A N 1
ATOM 897 C CA . ASN A 1 104 ? 2.408 7.067 -9.824 1.00 91.75 104 ASN A CA 1
ATOM 898 C C . ASN A 1 104 ? 3.783 6.453 -10.116 1.00 91.75 104 ASN A C 1
ATOM 900 O O . ASN A 1 104 ? 3.891 5.452 -10.825 1.00 91.75 104 ASN A O 1
ATOM 904 N N . THR A 1 105 ? 4.849 7.058 -9.599 1.00 92.44 105 THR A N 1
ATOM 905 C CA . THR A 1 105 ? 6.209 6.556 -9.791 1.00 92.44 105 THR A CA 1
ATOM 906 C C . THR A 1 105 ? 6.830 6.120 -8.475 1.00 92.44 105 THR A C 1
ATOM 908 O O . THR A 1 105 ? 6.608 6.711 -7.422 1.00 92.44 105 THR A O 1
ATOM 911 N N . ALA A 1 106 ? 7.620 5.054 -8.529 1.00 94.44 106 ALA A N 1
ATOM 912 C CA . ALA A 1 106 ? 8.410 4.581 -7.405 1.00 94.44 106 ALA A CA 1
ATOM 913 C C . ALA A 1 106 ? 9.879 4.546 -7.808 1.00 94.44 106 ALA A C 1
ATOM 915 O O . ALA A 1 106 ? 10.230 3.921 -8.806 1.00 94.44 106 ALA A O 1
ATOM 916 N N . VAL A 1 107 ? 10.744 5.180 -7.025 1.00 94.06 107 VAL A N 1
ATOM 917 C CA . VAL A 1 107 ? 12.190 5.117 -7.238 1.00 94.06 107 VAL A CA 1
ATOM 918 C C . VAL A 1 107 ? 12.777 4.152 -6.226 1.00 94.06 107 VAL A C 1
ATOM 920 O O . VAL A 1 107 ? 12.587 4.297 -5.017 1.00 94.06 107 VAL A O 1
ATOM 923 N N . THR A 1 108 ? 13.496 3.151 -6.720 1.00 94.88 108 THR A N 1
ATOM 924 C CA . THR A 1 108 ? 14.290 2.250 -5.886 1.00 94.88 108 THR A CA 1
ATOM 925 C C . THR A 1 108 ? 15.764 2.518 -6.105 1.00 94.88 108 THR A C 1
ATOM 927 O O . THR A 1 108 ? 16.185 2.699 -7.247 1.00 94.88 108 THR A O 1
ATOM 930 N N . ARG A 1 109 ? 16.552 2.472 -5.037 1.00 94.62 109 ARG A N 1
ATOM 931 C CA . ARG A 1 109 ? 17.994 2.694 -5.077 1.00 94.62 109 ARG A CA 1
ATOM 932 C C . ARG A 1 109 ? 18.733 1.451 -4.612 1.00 94.62 109 ARG A C 1
ATOM 934 O O . ARG A 1 109 ? 18.412 0.888 -3.566 1.00 94.62 109 ARG A O 1
ATOM 941 N N . ASN A 1 110 ? 19.743 1.051 -5.372 1.00 93.81 110 ASN A N 1
ATOM 942 C CA . ASN A 1 110 ? 20.726 0.064 -4.955 1.00 93.81 110 ASN A CA 1
ATOM 943 C C . ASN A 1 110 ? 21.683 0.712 -3.944 1.00 93.81 110 ASN A C 1
ATOM 945 O O . ASN A 1 110 ? 22.372 1.672 -4.275 1.00 93.81 110 ASN A O 1
ATOM 949 N N . THR A 1 111 ? 21.744 0.195 -2.721 1.00 92.44 111 THR A N 1
ATOM 950 C CA . THR A 1 111 ? 22.563 0.764 -1.642 1.00 92.44 111 THR A CA 1
ATOM 951 C C . THR A 1 111 ? 24.058 0.479 -1.789 1.00 92.44 111 THR A C 1
ATOM 953 O O . THR A 1 111 ? 24.859 1.165 -1.165 1.00 92.44 111 THR A O 1
ATOM 956 N N . VAL A 1 112 ? 24.443 -0.493 -2.622 1.00 91.88 112 VAL A N 1
ATOM 957 C CA . VAL A 1 112 ? 25.846 -0.856 -2.885 1.00 91.88 112 VAL A CA 1
ATOM 958 C C . VAL A 1 112 ? 26.402 -0.057 -4.061 1.00 91.88 112 VAL A C 1
ATOM 960 O O . VAL A 1 112 ? 27.463 0.546 -3.960 1.00 91.88 112 VAL A O 1
ATOM 963 N N . GLY A 1 113 ? 25.680 -0.050 -5.185 1.00 91.56 113 GLY A N 1
ATOM 964 C CA . GLY A 1 113 ? 26.119 0.598 -6.428 1.00 91.56 113 GLY A CA 1
ATOM 965 C C . GLY A 1 113 ? 25.589 2.018 -6.635 1.00 91.56 113 GLY A C 1
ATOM 966 O O . GLY A 1 113 ? 25.906 2.637 -7.644 1.00 91.56 113 GLY A O 1
ATOM 967 N N . ASN A 1 114 ? 24.735 2.508 -5.733 1.00 91.31 114 ASN A N 1
ATOM 968 C CA . ASN A 1 114 ? 24.037 3.796 -5.812 1.00 91.31 114 ASN A CA 1
ATOM 969 C C . ASN A 1 114 ? 23.216 4.024 -7.101 1.00 91.31 114 ASN A C 1
ATOM 971 O O . ASN A 1 114 ? 22.824 5.149 -7.403 1.00 91.31 114 ASN A O 1
ATOM 975 N N . SER A 1 115 ? 22.934 2.970 -7.873 1.00 93.44 115 SER A N 1
ATOM 976 C CA . SER A 1 115 ? 22.101 3.062 -9.070 1.00 93.44 115 SER A CA 1
ATOM 977 C C . SER A 1 115 ? 20.620 3.135 -8.705 1.00 93.44 115 SER A C 1
ATOM 979 O O . SER A 1 115 ? 20.149 2.421 -7.816 1.00 93.44 115 SER A O 1
ATOM 981 N N . ALA A 1 116 ? 19.878 3.996 -9.402 1.00 93.12 116 ALA A N 1
ATOM 982 C CA . ALA A 1 116 ? 18.442 4.163 -9.220 1.00 93.12 116 ALA A CA 1
ATOM 983 C C . ALA A 1 116 ? 17.661 3.504 -10.364 1.00 93.12 116 ALA A C 1
ATOM 985 O O . ALA A 1 116 ? 18.083 3.525 -11.521 1.00 93.12 116 ALA A O 1
ATOM 986 N N . LYS A 1 117 ? 16.503 2.933 -10.035 1.00 93.00 117 LYS A N 1
ATOM 987 C CA . LYS A 1 117 ? 15.506 2.440 -10.989 1.00 93.00 117 LYS A CA 1
ATOM 988 C C . LYS A 1 117 ? 14.183 3.125 -10.699 1.00 93.00 117 LYS A C 1
ATOM 990 O O . LYS A 1 117 ? 13.729 3.114 -9.555 1.00 93.00 117 LYS A O 1
ATOM 995 N N . THR A 1 118 ? 13.562 3.666 -11.736 1.00 92.69 118 THR A N 1
ATOM 996 C CA . THR A 1 118 ? 12.238 4.281 -11.647 1.00 92.69 118 THR A CA 1
ATOM 997 C C . THR A 1 118 ? 11.210 3.324 -12.214 1.00 92.69 118 THR A C 1
ATOM 999 O O . THR A 1 118 ? 11.318 2.923 -13.370 1.00 92.69 118 THR A O 1
ATOM 1002 N N . TYR A 1 119 ? 10.215 2.984 -11.403 1.00 92.06 119 TYR A N 1
ATOM 1003 C CA . TYR A 1 119 ? 9.046 2.225 -11.806 1.00 92.06 119 TYR A CA 1
ATOM 1004 C C . TYR A 1 119 ? 7.877 3.167 -12.044 1.00 92.06 119 TYR A C 1
ATOM 1006 O O . TYR A 1 119 ? 7.544 3.959 -11.164 1.00 92.06 119 TYR A O 1
ATOM 1014 N N . THR A 1 120 ? 7.219 3.050 -13.191 1.00 90.62 120 THR A N 1
ATOM 1015 C CA . THR A 1 120 ? 5.906 3.669 -13.403 1.00 90.62 120 THR A CA 1
ATOM 1016 C C . THR A 1 120 ? 4.823 2.665 -13.045 1.00 90.62 120 THR A C 1
ATOM 1018 O O . THR A 1 120 ? 4.870 1.508 -13.459 1.00 90.62 120 THR A O 1
ATOM 1021 N N . VAL A 1 121 ? 3.840 3.104 -12.275 1.00 89.75 121 VAL A N 1
ATOM 1022 C CA . VAL A 1 121 ? 2.710 2.298 -11.845 1.00 89.75 121 VAL A CA 1
ATOM 1023 C C . VAL A 1 121 ? 1.471 2.729 -12.610 1.00 89.75 121 VAL A C 1
ATOM 1025 O O . VAL A 1 121 ? 1.077 3.892 -12.580 1.00 89.75 121 VAL A O 1
ATOM 1028 N N . LEU A 1 122 ? 0.828 1.778 -13.276 1.00 86.44 122 LEU A N 1
ATOM 1029 C CA . LEU A 1 122 ? -0.408 2.004 -14.007 1.00 86.44 122 LEU A CA 1
ATOM 1030 C C . LEU A 1 122 ? -1.514 1.091 -13.475 1.00 86.44 122 LEU A C 1
ATOM 1032 O O . LEU A 1 122 ? -1.259 0.022 -12.924 1.00 86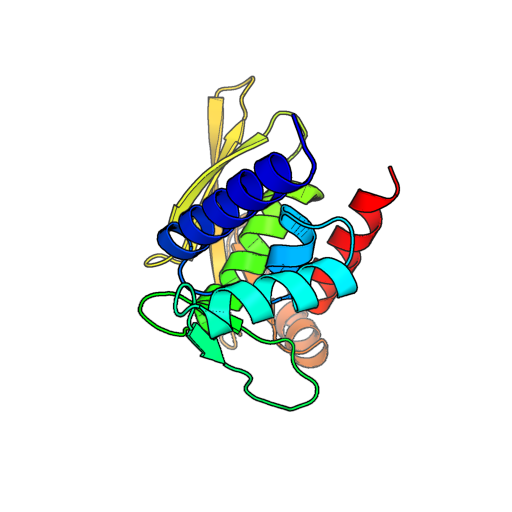.44 122 LEU A O 1
ATOM 1036 N N . TYR A 1 123 ? -2.757 1.516 -13.660 1.00 83.56 123 TYR A N 1
ATOM 1037 C CA . TYR A 1 123 ? -3.935 0.800 -13.184 1.00 83.56 123 TYR A CA 1
ATOM 1038 C C . TYR A 1 123 ? -4.913 0.592 -14.341 1.00 83.56 123 TYR A C 1
ATOM 1040 O O . TYR A 1 123 ? -5.235 1.552 -15.041 1.00 83.56 123 TYR A O 1
ATOM 1048 N N . ASN A 1 124 ? -5.344 -0.656 -14.557 1.00 81.00 124 ASN A N 1
ATOM 1049 C CA . ASN A 1 124 ? -6.297 -1.071 -15.593 1.00 81.00 124 ASN A CA 1
ATOM 1050 C C . ASN A 1 124 ? -6.009 -0.468 -16.981 1.00 81.00 124 ASN A C 1
ATOM 1052 O O . ASN A 1 124 ? -6.850 0.188 -17.602 1.00 81.00 124 ASN A O 1
ATOM 1056 N N . VAL A 1 125 ? -4.788 -0.670 -17.482 1.00 79.81 125 VAL A N 1
ATOM 1057 C CA . VAL A 1 125 ? -4.399 -0.163 -18.804 1.00 79.81 125 VAL A CA 1
ATOM 1058 C C . VAL A 1 125 ? -5.053 -1.004 -19.894 1.00 79.81 125 VAL A C 1
ATOM 1060 O O . VAL A 1 125 ? -4.723 -2.178 -20.065 1.00 79.81 125 VAL A O 1
ATOM 1063 N N . ASN A 1 126 ? -5.933 -0.365 -20.667 1.00 71.38 126 ASN A N 1
ATOM 1064 C CA . ASN A 1 126 ? -6.702 -1.010 -21.739 1.00 71.38 126 ASN A CA 1
ATOM 1065 C C . ASN A 1 126 ? -6.164 -0.708 -23.149 1.00 71.38 126 ASN A C 1
ATOM 1067 O O . ASN A 1 126 ? -6.534 -1.373 -24.119 1.00 71.38 126 ASN A O 1
ATOM 1071 N N . ARG A 1 127 ? -5.303 0.309 -23.293 1.00 68.31 127 ARG A N 1
ATOM 1072 C CA . ARG A 1 127 ? -4.708 0.687 -24.584 1.00 68.31 127 ARG A CA 1
ATOM 1073 C C . ARG A 1 127 ? -3.422 -0.099 -24.828 1.00 68.31 127 ARG A C 1
ATOM 1075 O O . ARG A 1 127 ? -2.681 -0.401 -23.898 1.00 68.31 127 ARG A O 1
ATOM 1082 N N . LYS A 1 128 ? -3.169 -0.436 -26.097 1.00 61.75 128 LYS A N 1
ATOM 1083 C CA . LYS A 1 128 ? -1.914 -1.060 -26.528 1.00 61.75 128 LYS A CA 1
ATOM 1084 C C . LYS A 1 128 ? -0.802 -0.026 -26.373 1.00 61.75 128 LYS A C 1
ATOM 1086 O O . LYS A 1 128 ? -0.647 0.846 -27.222 1.00 61.75 128 LYS A O 1
ATOM 1091 N N . THR A 1 129 ? -0.063 -0.122 -25.281 1.00 60.75 129 THR A N 1
ATOM 1092 C CA . THR A 1 129 ? 1.022 0.802 -24.969 1.00 60.75 129 THR A CA 1
ATOM 1093 C C . THR A 1 129 ? 2.321 0.008 -24.981 1.00 60.75 129 THR A C 1
ATOM 1095 O O . THR A 1 129 ? 2.429 -1.026 -24.320 1.00 60.75 129 THR A O 1
ATOM 1098 N N . TRP A 1 130 ? 3.303 0.464 -25.761 1.00 53.88 130 TRP A N 1
ATOM 1099 C CA . TRP A 1 130 ? 4.670 -0.030 -25.632 1.00 53.88 130 TRP A CA 1
ATOM 1100 C C . TRP A 1 130 ? 5.233 0.551 -24.353 1.00 53.88 130 TRP A C 1
ATOM 1102 O O . TRP A 1 130 ? 5.341 1.764 -24.198 1.00 53.88 130 TRP A O 1
ATOM 1112 N N . ILE A 1 131 ? 5.498 -0.333 -23.413 1.00 63.22 131 ILE A N 1
ATOM 1113 C CA . ILE A 1 131 ? 5.823 0.023 -22.053 1.00 63.22 131 ILE A CA 1
ATOM 1114 C C . ILE A 1 131 ? 7.206 -0.568 -21.763 1.00 63.22 131 ILE A C 1
ATOM 1116 O O . ILE A 1 131 ? 7.505 -1.694 -22.166 1.00 63.22 131 ILE A O 1
ATOM 1120 N N . GLY A 1 132 ? 8.081 0.248 -21.170 1.00 64.88 132 GLY A N 1
ATOM 1121 C CA . GLY A 1 132 ? 9.460 -0.129 -20.861 1.00 64.88 132 GLY A CA 1
ATOM 1122 C C . GLY A 1 132 ? 9.557 -1.208 -19.778 1.00 64.88 132 GLY A C 1
ATOM 1123 O O . GLY A 1 132 ? 8.560 -1.627 -19.197 1.00 64.88 132 GLY A O 1
ATOM 1124 N N . GLU A 1 133 ? 10.780 -1.641 -19.472 1.00 70.38 133 GLU A N 1
ATOM 1125 C CA . GLU A 1 133 ? 11.035 -2.755 -18.542 1.00 70.38 133 GLU A CA 1
ATOM 1126 C C . GLU A 1 133 ? 10.604 -2.469 -17.092 1.00 70.38 133 GLU A C 1
ATOM 1128 O O . GLU A 1 133 ? 10.283 -3.393 -16.348 1.00 70.38 133 GLU A O 1
ATOM 1133 N N . ASN A 1 134 ? 10.530 -1.194 -16.699 1.00 84.75 134 ASN A N 1
ATOM 1134 C CA . ASN A 1 134 ? 10.215 -0.776 -15.332 1.00 84.75 134 ASN A CA 1
ATOM 1135 C C . ASN A 1 134 ? 8.797 -0.213 -15.214 1.00 84.75 134 ASN A C 1
ATOM 1137 O O . ASN A 1 134 ? 8.590 0.882 -14.695 1.00 84.75 134 ASN A O 1
ATOM 1141 N N . VAL A 1 135 ? 7.802 -0.939 -15.708 1.00 85.94 135 VAL A N 1
ATOM 1142 C CA . VAL A 1 135 ? 6.404 -0.558 -15.496 1.00 85.94 135 VAL A CA 1
ATOM 1143 C C . VAL A 1 135 ? 5.636 -1.701 -14.874 1.00 85.94 135 VAL A C 1
ATOM 1145 O O . VAL A 1 135 ? 5.713 -2.850 -15.314 1.00 85.94 135 VAL A O 1
ATOM 1148 N N . ILE A 1 136 ? 4.901 -1.345 -13.829 1.00 87.12 136 ILE A N 1
ATOM 1149 C CA . ILE A 1 136 ? 4.047 -2.234 -13.062 1.00 87.12 136 ILE A CA 1
ATOM 1150 C C . ILE A 1 136 ? 2.614 -1.853 -13.392 1.00 87.12 136 ILE A C 1
ATOM 1152 O O . ILE A 1 136 ? 2.224 -0.698 -13.224 1.00 87.12 136 ILE A O 1
ATOM 1156 N N . ILE A 1 137 ? 1.827 -2.813 -13.857 1.00 85.12 137 ILE A N 1
ATOM 1157 C CA . ILE A 1 137 ? 0.416 -2.589 -14.155 1.00 85.12 137 ILE A CA 1
ATOM 1158 C C . ILE A 1 137 ? -0.417 -3.473 -13.246 1.00 85.12 137 ILE A C 1
ATOM 1160 O O . ILE A 1 137 ? -0.238 -4.692 -13.250 1.00 85.12 137 ILE A O 1
ATOM 1164 N N . ILE A 1 138 ? -1.324 -2.854 -12.490 1.00 86.94 138 ILE A N 1
ATOM 1165 C CA . ILE A 1 138 ? -2.328 -3.575 -11.710 1.00 86.94 138 ILE A CA 1
ATOM 1166 C C . ILE A 1 138 ? -3.603 -3.717 -12.524 1.00 86.94 138 ILE A C 1
ATOM 1168 O O . ILE A 1 138 ? -4.111 -2.731 -13.065 1.00 86.94 138 ILE A O 1
ATOM 1172 N N . TYR A 1 139 ? -4.144 -4.927 -12.513 1.00 86.06 139 TYR A N 1
ATOM 1173 C CA . TYR A 1 139 ? -5.494 -5.227 -12.959 1.00 86.06 139 TYR A CA 1
ATOM 1174 C C . TYR A 1 139 ? -6.382 -5.648 -11.790 1.00 86.06 139 TYR A C 1
ATOM 1176 O O . TYR A 1 139 ? -5.915 -6.284 -10.842 1.00 86.06 139 TYR A O 1
ATOM 1184 N N . ASP A 1 140 ? -7.671 -5.329 -11.882 1.00 83.75 140 ASP A N 1
ATOM 1185 C CA . ASP A 1 140 ? -8.655 -5.775 -10.889 1.00 83.75 140 ASP A CA 1
ATOM 1186 C C . ASP A 1 140 ? -8.941 -7.271 -10.988 1.00 83.75 140 ASP A C 1
ATOM 1188 O O . ASP A 1 140 ? -9.267 -7.910 -9.992 1.00 83.75 140 ASP A O 1
ATOM 1192 N N . THR A 1 141 ? -8.823 -7.835 -12.192 1.00 85.88 141 THR A N 1
ATOM 1193 C CA . THR A 1 141 ? -9.176 -9.230 -12.459 1.00 85.88 141 THR A CA 1
ATOM 1194 C C . THR A 1 141 ? -8.096 -9.959 -13.249 1.00 85.88 141 THR A C 1
ATOM 1196 O O . THR A 1 141 ? -7.426 -9.394 -14.120 1.00 85.88 141 THR A O 1
ATOM 1199 N N . GLU A 1 142 ? -7.985 -11.269 -13.014 1.00 87.00 142 GLU A N 1
ATOM 1200 C CA . GLU A 1 142 ? -7.109 -12.145 -13.801 1.00 87.00 142 GLU A CA 1
ATOM 1201 C C . GLU A 1 142 ? -7.487 -12.166 -15.285 1.00 87.00 142 GLU A C 1
ATOM 1203 O O . GLU A 1 142 ? -6.621 -12.306 -16.148 1.00 87.00 142 GLU A O 1
ATOM 1208 N N . GLN A 1 143 ? -8.771 -11.993 -15.612 1.00 87.19 143 GLN A N 1
ATOM 1209 C CA . GLN A 1 143 ? -9.207 -11.911 -17.001 1.00 87.19 143 GLN A CA 1
ATOM 1210 C C . GLN A 1 143 ? -8.584 -10.698 -17.706 1.00 87.19 143 GLN A C 1
ATOM 1212 O O . GLN A 1 143 ? -7.966 -10.862 -18.760 1.00 87.19 143 GLN A O 1
ATOM 1217 N N . GLN A 1 144 ? -8.670 -9.506 -17.107 1.00 85.81 144 GLN A N 1
ATOM 1218 C CA . GLN A 1 144 ? -8.070 -8.292 -17.671 1.00 85.81 144 GLN A CA 1
ATOM 1219 C C . GLN A 1 144 ? -6.548 -8.426 -17.809 1.00 85.81 144 GLN A C 1
ATOM 1221 O O . GLN A 1 144 ? -5.992 -8.093 -18.857 1.00 85.81 144 GLN A O 1
ATOM 1226 N N . LYS A 1 145 ? -5.872 -8.989 -16.798 1.00 88.31 145 LYS A N 1
ATOM 1227 C CA . LYS A 1 145 ? -4.430 -9.276 -16.848 1.00 88.31 145 LYS A CA 1
ATOM 1228 C C . LYS A 1 145 ? -4.068 -10.199 -18.018 1.00 88.31 145 LYS A C 1
ATOM 1230 O O . LYS A 1 145 ? -3.123 -9.915 -18.755 1.00 88.31 145 LYS A O 1
ATOM 1235 N N . ARG A 1 146 ? -4.827 -11.281 -18.239 1.00 86.56 146 ARG A N 1
ATOM 1236 C CA . ARG A 1 146 ? -4.613 -12.219 -19.363 1.00 86.56 146 ARG A CA 1
ATOM 1237 C C . ARG A 1 146 ? -4.824 -11.560 -20.724 1.00 86.56 146 ARG A C 1
ATOM 1239 O O . ARG A 1 146 ? -4.078 -11.836 -21.663 1.00 86.56 146 ARG A O 1
ATOM 1246 N N . GLU A 1 147 ? -5.829 -10.699 -20.849 1.00 85.25 147 GLU A N 1
ATOM 1247 C CA . GLU A 1 147 ? -6.078 -9.941 -22.079 1.00 85.25 147 GLU A CA 1
ATOM 1248 C C . GLU A 1 147 ? -4.952 -8.938 -22.363 1.00 85.25 147 GLU A C 1
ATOM 1250 O O . GLU A 1 147 ? -4.491 -8.824 -23.504 1.00 85.25 147 GLU A O 1
ATOM 1255 N N . ALA A 1 148 ? -4.459 -8.267 -21.322 1.00 83.00 148 ALA A N 1
ATOM 1256 C CA . ALA A 1 148 ? -3.351 -7.326 -21.400 1.00 83.00 148 ALA A CA 1
ATOM 1257 C C . ALA A 1 148 ? -2.016 -7.987 -21.762 1.00 83.00 148 ALA A C 1
ATOM 1259 O O . ALA A 1 148 ? -1.255 -7.421 -22.548 1.00 83.00 148 ALA A O 1
ATOM 1260 N N . PHE A 1 149 ? -1.759 -9.204 -21.270 1.00 81.94 149 PHE A N 1
ATOM 1261 C CA . PHE A 1 149 ? -0.534 -9.964 -21.557 1.00 81.94 149 PHE A CA 1
ATOM 1262 C C . PHE A 1 149 ? -0.288 -10.150 -23.063 1.00 81.94 149 PHE A C 1
ATOM 1264 O O . PHE A 1 149 ? 0.849 -10.186 -23.523 1.00 81.94 149 PHE A O 1
ATOM 1271 N N . LYS A 1 150 ? -1.356 -10.201 -23.868 1.00 80.00 150 LYS A N 1
ATOM 1272 C CA . LYS A 1 150 ? -1.262 -10.313 -25.334 1.00 80.00 150 LYS A CA 1
ATOM 1273 C C . LYS A 1 150 ? -0.797 -9.023 -26.020 1.00 80.00 150 LYS A C 1
ATOM 1275 O O . LYS A 1 150 ? -0.501 -9.039 -27.213 1.00 80.00 150 LYS A O 1
ATOM 1280 N N . ARG A 1 151 ? -0.821 -7.886 -25.320 1.00 75.62 151 ARG A N 1
ATOM 1281 C CA . ARG A 1 151 ? -0.715 -6.542 -25.914 1.00 75.62 151 ARG A CA 1
ATOM 1282 C C . ARG A 1 151 ? 0.362 -5.669 -25.277 1.00 75.62 151 ARG A C 1
ATOM 1284 O O . ARG A 1 151 ? 0.744 -4.683 -25.904 1.00 75.62 151 ARG A O 1
ATOM 1291 N N . ILE A 1 152 ? 0.823 -6.004 -24.074 1.00 75.88 152 ILE A N 1
ATOM 1292 C CA . ILE A 1 152 ? 1.683 -5.153 -23.249 1.00 75.88 152 ILE A CA 1
ATOM 1293 C C . ILE A 1 152 ? 2.909 -5.942 -22.777 1.00 75.88 152 ILE A C 1
ATOM 1295 O O . ILE A 1 152 ? 2.792 -7.092 -22.362 1.00 75.88 152 ILE A O 1
ATOM 1299 N N . LYS A 1 153 ? 4.084 -5.304 -22.818 1.00 72.62 153 LYS A N 1
ATOM 1300 C CA . LYS A 1 153 ? 5.308 -5.780 -22.158 1.00 72.62 153 LYS A CA 1
ATOM 1301 C C . LYS A 1 153 ? 5.476 -5.034 -20.829 1.00 72.62 153 LYS A C 1
ATOM 1303 O O . LYS A 1 153 ? 5.311 -3.820 -20.805 1.00 72.62 153 LYS A O 1
ATOM 1308 N N . GLY A 1 154 ? 5.767 -5.752 -19.745 1.00 75.44 154 GLY A N 1
ATOM 1309 C CA . GLY A 1 154 ? 5.943 -5.185 -18.403 1.00 75.44 154 GLY A CA 1
ATOM 1310 C C . GLY A 1 154 ? 5.644 -6.194 -17.292 1.00 75.44 154 GLY A C 1
ATOM 1311 O O . GLY A 1 154 ? 5.365 -7.364 -17.566 1.00 75.44 154 GLY A O 1
ATOM 1312 N N . ILE A 1 155 ? 5.683 -5.734 -16.039 1.00 84.94 155 ILE A N 1
ATOM 1313 C CA . ILE A 1 155 ? 5.275 -6.525 -14.872 1.00 84.94 155 ILE A CA 1
ATOM 1314 C C . ILE A 1 155 ? 3.762 -6.361 -14.701 1.00 84.94 155 ILE A C 1
ATOM 1316 O O . ILE A 1 155 ? 3.273 -5.297 -14.324 1.00 84.94 155 ILE A O 1
ATOM 1320 N N . LEU A 1 156 ? 3.018 -7.419 -15.012 1.00 86.25 156 LEU A N 1
ATOM 1321 C CA . LEU A 1 156 ? 1.557 -7.444 -14.972 1.00 86.25 156 LEU A CA 1
ATOM 1322 C C . LEU A 1 156 ? 1.115 -8.194 -13.713 1.00 86.25 156 LEU A C 1
ATOM 1324 O O . LEU A 1 156 ? 1.408 -9.382 -13.579 1.00 86.25 156 LEU A O 1
ATOM 1328 N N . LEU A 1 157 ? 0.424 -7.505 -12.808 1.00 87.19 157 LEU A N 1
ATOM 1329 C CA . LEU A 1 157 ? -0.019 -8.051 -11.525 1.00 87.19 157 LEU A CA 1
ATOM 1330 C C . LEU A 1 157 ? -1.515 -7.804 -11.324 1.00 87.19 157 LEU A C 1
ATOM 1332 O O . LEU A 1 157 ? -2.074 -6.823 -11.809 1.00 87.19 157 LEU A O 1
ATOM 1336 N N . THR A 1 158 ? -2.158 -8.664 -10.553 1.00 89.50 158 THR A N 1
ATOM 1337 C CA . THR A 1 158 ? -3.401 -8.364 -9.846 1.00 89.50 158 THR A CA 1
ATOM 1338 C C . THR A 1 158 ? -3.109 -8.050 -8.382 1.00 89.50 158 THR A C 1
ATOM 1340 O O . THR A 1 158 ? -2.018 -8.306 -7.860 1.00 89.50 158 THR A O 1
ATOM 1343 N N . ILE A 1 159 ? -4.094 -7.481 -7.686 1.00 86.94 159 ILE A N 1
ATOM 1344 C CA . ILE A 1 159 ? -4.010 -7.320 -6.229 1.00 86.94 159 ILE A CA 1
ATOM 1345 C C . ILE A 1 159 ? -3.856 -8.684 -5.540 1.00 86.94 159 ILE A C 1
ATOM 1347 O O . ILE A 1 159 ? -3.135 -8.784 -4.545 1.00 86.94 159 ILE A O 1
ATOM 1351 N N . ASP A 1 160 ? -4.466 -9.736 -6.084 1.00 88.44 160 ASP A N 1
ATOM 1352 C CA . ASP A 1 160 ? -4.348 -11.085 -5.537 1.00 88.44 160 ASP A CA 1
ATOM 1353 C C . ASP A 1 160 ? -2.948 -11.675 -5.746 1.00 88.44 160 ASP A C 1
ATOM 1355 O O . ASP A 1 160 ? -2.393 -12.200 -4.779 1.00 88.44 160 ASP A O 1
ATOM 1359 N N . ASP A 1 161 ? -2.316 -11.478 -6.915 1.00 88.38 161 ASP A N 1
ATOM 1360 C CA . ASP A 1 161 ? -0.904 -11.852 -7.130 1.00 88.38 161 ASP A CA 1
ATOM 1361 C C . ASP A 1 161 ? 0.010 -11.204 -6.078 1.00 88.38 161 ASP A C 1
ATOM 1363 O O . ASP A 1 161 ? 0.892 -11.844 -5.495 1.00 88.38 161 ASP A O 1
ATOM 1367 N N . ILE A 1 162 ? -0.205 -9.906 -5.820 1.00 89.19 162 ILE A N 1
ATOM 1368 C CA . ILE A 1 162 ? 0.560 -9.149 -4.826 1.00 89.19 162 ILE A CA 1
ATOM 1369 C C . ILE A 1 162 ? 0.354 -9.758 -3.438 1.00 89.19 162 ILE A C 1
ATOM 1371 O O . ILE A 1 162 ? 1.325 -10.034 -2.726 1.00 89.19 162 ILE A O 1
ATOM 1375 N N . LYS A 1 163 ? -0.902 -9.975 -3.041 1.00 88.56 163 LYS A N 1
ATOM 1376 C CA . LYS A 1 163 ? -1.244 -10.527 -1.727 1.00 88.56 163 LYS A CA 1
ATOM 1377 C C . LYS A 1 163 ? -0.670 -11.927 -1.537 1.00 88.56 163 LYS A C 1
ATOM 1379 O O . LYS A 1 163 ? -0.141 -12.215 -0.464 1.00 88.56 163 LYS A O 1
ATOM 1384 N N . GLU A 1 164 ? -0.752 -12.787 -2.546 1.00 87.44 164 GLU A N 1
ATOM 1385 C CA . GLU A 1 164 ? -0.185 -14.134 -2.509 1.00 87.44 164 GLU A CA 1
ATOM 1386 C C . GLU A 1 164 ? 1.339 -14.092 -2.360 1.00 87.44 164 GLU A C 1
ATOM 1388 O O . GLU A 1 164 ? 1.887 -14.706 -1.440 1.00 87.44 164 GLU A O 1
ATOM 1393 N N . GLY A 1 165 ? 2.017 -13.266 -3.162 1.00 83.19 165 GLY A N 1
ATOM 1394 C CA . GLY A 1 165 ? 3.465 -13.079 -3.069 1.00 83.19 165 GLY A CA 1
ATOM 1395 C C . GLY A 1 165 ? 3.936 -12.588 -1.695 1.00 83.19 165 GLY A C 1
ATOM 1396 O O . GLY A 1 165 ? 5.023 -12.966 -1.247 1.00 83.19 165 GLY A O 1
ATOM 1397 N N . LEU A 1 166 ? 3.116 -11.786 -1.007 1.00 86.25 166 LEU A N 1
ATOM 1398 C CA . LEU A 1 166 ? 3.399 -11.245 0.327 1.00 86.25 166 LEU A CA 1
ATOM 1399 C C . LEU A 1 166 ? 3.124 -12.237 1.468 1.00 86.25 166 LEU A C 1
ATOM 1401 O O . LEU A 1 166 ? 3.777 -12.147 2.510 1.00 86.25 166 LEU A O 1
ATOM 1405 N N . LYS A 1 167 ? 2.207 -13.201 1.297 1.00 80.50 167 LYS A N 1
ATOM 1406 C CA . LYS A 1 167 ? 1.962 -14.257 2.301 1.00 80.50 167 LYS A CA 1
ATOM 1407 C C . LYS A 1 167 ? 3.209 -15.111 2.526 1.00 80.50 167 LYS A C 1
ATOM 1409 O O . LYS A 1 167 ? 3.553 -15.384 3.673 1.00 80.50 167 LYS A O 1
ATOM 1414 N N . CYS A 1 168 ? 3.923 -15.454 1.454 1.00 61.94 168 CYS A N 1
ATOM 1415 C CA . CYS A 1 168 ? 5.115 -16.303 1.510 1.00 61.94 168 CYS A CA 1
ATOM 1416 C C . CYS A 1 168 ? 6.293 -15.675 2.277 1.00 61.94 168 CYS A C 1
ATOM 1418 O O . CYS A 1 168 ? 7.173 -16.399 2.725 1.00 61.94 168 CYS A O 1
ATOM 1420 N N . VAL A 1 169 ? 6.317 -14.348 2.455 1.00 59.50 169 VAL A N 1
ATOM 1421 C CA . VAL A 1 169 ? 7.411 -13.634 3.145 1.00 59.50 169 VAL A CA 1
ATOM 1422 C C . VAL A 1 169 ? 7.300 -13.735 4.672 1.00 59.50 169 VAL A C 1
ATOM 1424 O O . VAL A 1 169 ? 8.297 -13.615 5.369 1.00 59.50 169 VAL A O 1
ATOM 1427 N N . LYS A 1 170 ? 6.104 -13.986 5.226 1.00 48.81 170 LYS A N 1
ATOM 1428 C CA . LYS A 1 170 ? 5.908 -14.131 6.683 1.00 48.81 170 LYS A CA 1
ATOM 1429 C C . LYS A 1 170 ? 6.269 -15.523 7.231 1.00 48.81 170 LYS A C 1
ATOM 1431 O O . LYS A 1 170 ? 6.170 -15.721 8.439 1.00 48.81 170 LYS A O 1
ATOM 1436 N N . CYS A 1 171 ? 6.650 -16.470 6.372 1.00 36.91 171 CYS A N 1
ATOM 1437 C CA . CYS A 1 171 ? 6.976 -17.853 6.748 1.00 36.91 171 CYS A CA 1
ATOM 1438 C C . CYS A 1 171 ? 8.486 -18.146 6.825 1.00 36.91 171 CYS A C 1
ATOM 1440 O O . CYS A 1 171 ? 8.857 -19.277 7.127 1.00 36.91 171 CYS A O 1
ATOM 1442 N N . SER A 1 172 ? 9.329 -17.151 6.552 1.00 34.09 172 SER A N 1
ATOM 1443 C CA . SER A 1 172 ? 10.798 -17.209 6.581 1.00 34.09 172 SER A CA 1
ATOM 1444 C C . SER A 1 172 ? 11.348 -16.261 7.633 1.00 34.09 172 SER A C 1
ATOM 1446 O O . SER A 1 172 ? 12.292 -16.656 8.344 1.00 34.09 172 SER A O 1
#

Sequence (172 aa):
MTNHQKGYRRDRQVIETITEWGTMDTEQLTLMFYPSIQVARRRLRIMSNKGKLNRFRDAVEMPYSYYIKQYSQTRIALNWIRLWLKMKHCRSWEVIESFDYETNTAVTRNTVGNSAKTYTVLYNVNRKTWIGENVIIIYDTEQQKREAFKRIKGILLTIDDIKEGLKCVKCS